Protein AF-D1ACA2-F1 (afdb_monomer_lite)

Structure (mmCIF, N/CA/C/O backbone):
data_AF-D1ACA2-F1
#
_entry.id   AF-D1ACA2-F1
#
loop_
_atom_site.group_PDB
_atom_site.id
_atom_site.type_symbol
_atom_site.label_atom_id
_atom_site.label_alt_id
_atom_site.label_comp_id
_atom_site.label_asym_id
_atom_site.label_entity_id
_atom_site.label_seq_id
_atom_site.pdbx_PDB_ins_code
_atom_site.Cartn_x
_atom_site.Cartn_y
_atom_site.Cartn_z
_atom_site.occupancy
_atom_site.B_iso_or_equiv
_atom_site.auth_seq_id
_atom_site.auth_comp_id
_atom_site.auth_asym_id
_atom_site.auth_atom_id
_atom_site.pdbx_PDB_model_num
ATOM 1 N N . MET A 1 1 ? -6.178 16.801 13.960 1.00 54.97 1 MET A N 1
ATOM 2 C CA . MET A 1 1 ? -5.967 16.398 12.554 1.00 54.97 1 MET A CA 1
ATOM 3 C C . MET A 1 1 ? -6.993 15.328 12.260 1.00 54.97 1 MET A C 1
ATOM 5 O O . MET A 1 1 ? -6.989 14.323 12.955 1.00 54.97 1 MET A O 1
ATOM 9 N N . ASP A 1 2 ? -7.921 15.635 11.363 1.00 80.94 2 ASP A N 1
ATOM 10 C CA . ASP A 1 2 ? -9.223 14.978 11.213 1.00 80.94 2 ASP A CA 1
ATOM 11 C C . ASP A 1 2 ? -9.193 13.865 10.148 1.00 80.94 2 ASP A C 1
ATOM 13 O O . ASP A 1 2 ? -8.497 14.008 9.141 1.00 80.94 2 ASP A O 1
ATOM 17 N N . VAL A 1 3 ? -9.918 12.765 10.365 1.00 81.12 3 VAL A N 1
ATOM 18 C CA . VAL A 1 3 ? -9.971 11.611 9.444 1.00 81.12 3 VAL A CA 1
ATOM 19 C C . VAL A 1 3 ? -10.634 11.997 8.124 1.00 81.12 3 VAL A C 1
ATOM 21 O O . VAL A 1 3 ? -10.186 11.568 7.061 1.00 81.12 3 VAL A O 1
ATOM 24 N N . ASP A 1 4 ? -11.604 12.902 8.178 1.00 82.69 4 ASP A N 1
ATOM 25 C CA . ASP A 1 4 ? -12.336 13.384 7.008 1.00 82.69 4 ASP A CA 1
ATOM 26 C C . ASP A 1 4 ? -11.418 14.111 6.011 1.00 82.69 4 ASP A C 1
ATOM 28 O O . ASP A 1 4 ? -11.669 14.144 4.805 1.00 82.69 4 ASP A O 1
ATOM 32 N N . ARG A 1 5 ? -10.306 14.683 6.493 1.00 85.12 5 ARG A N 1
ATOM 33 C CA . ARG A 1 5 ? -9.276 15.263 5.623 1.00 85.12 5 ARG A CA 1
ATOM 34 C C . ARG A 1 5 ? -8.571 14.185 4.802 1.00 85.12 5 ARG A C 1
ATOM 36 O O . ARG A 1 5 ? -8.372 14.388 3.612 1.00 85.12 5 ARG A O 1
ATOM 43 N N . TRP A 1 6 ? -8.212 13.062 5.419 1.00 83.94 6 TRP A N 1
ATOM 44 C CA . TRP A 1 6 ? -7.509 11.972 4.741 1.00 83.94 6 TRP A CA 1
ATOM 45 C C . TRP A 1 6 ? -8.400 11.244 3.738 1.00 83.94 6 TRP A C 1
ATOM 47 O O . TRP A 1 6 ? -7.956 10.946 2.633 1.00 83.94 6 TRP A O 1
ATOM 57 N N . GLU A 1 7 ? -9.666 11.016 4.087 1.00 81.88 7 GLU A N 1
ATOM 58 C CA . GLU A 1 7 ? -10.640 10.421 3.165 1.00 81.88 7 GLU A CA 1
ATOM 59 C C . GLU A 1 7 ? -10.848 11.305 1.926 1.00 81.88 7 GLU A C 1
ATOM 61 O O . GLU A 1 7 ? -10.912 10.797 0.804 1.00 81.88 7 GLU A O 1
ATOM 66 N N . ARG A 1 8 ? -10.849 12.633 2.102 1.00 82.19 8 ARG A N 1
ATOM 67 C CA . ARG A 1 8 ? -10.891 13.585 0.985 1.00 82.19 8 ARG A CA 1
ATOM 68 C C . ARG A 1 8 ? -9.632 13.516 0.119 1.00 82.19 8 ARG A C 1
ATOM 70 O O . ARG A 1 8 ? -9.753 13.432 -1.097 1.00 82.19 8 ARG A O 1
ATOM 77 N N . THR A 1 9 ? -8.448 13.473 0.729 1.00 79.12 9 THR A N 1
ATOM 78 C CA . THR A 1 9 ? -7.177 13.338 0.002 1.00 79.12 9 THR A CA 1
ATOM 79 C C . THR A 1 9 ? -7.146 12.070 -0.850 1.00 79.12 9 THR A C 1
ATOM 81 O O . THR A 1 9 ? -6.810 12.142 -2.024 1.00 79.12 9 THR A O 1
ATOM 84 N N . VAL A 1 10 ? -7.575 10.923 -0.312 1.00 77.12 10 VAL A N 1
ATOM 85 C CA . VAL A 1 10 ? -7.711 9.665 -1.073 1.00 77.12 10 VAL A CA 1
ATOM 86 C C . VAL A 1 10 ? -8.653 9.826 -2.269 1.00 77.12 10 VAL A C 1
ATOM 88 O O . VAL A 1 10 ? -8.368 9.335 -3.363 1.00 77.12 10 VAL A O 1
ATOM 91 N N . HIS A 1 11 ? -9.778 10.511 -2.072 1.00 73.75 11 HIS A N 1
ATOM 92 C CA . HIS A 1 11 ? -10.764 10.725 -3.124 1.00 73.75 11 HIS A CA 1
ATOM 93 C C . HIS A 1 11 ? -10.244 11.626 -4.255 1.00 73.75 11 HIS A C 1
ATOM 95 O O . HIS A 1 11 ? -10.426 11.294 -5.429 1.00 73.75 11 HIS A O 1
ATOM 101 N N . GLU A 1 12 ? -9.568 12.725 -3.912 1.00 73.31 12 GLU A N 1
ATOM 102 C CA . GLU A 1 12 ? -8.947 13.662 -4.862 1.00 73.31 12 GLU A CA 1
ATOM 103 C C . GLU A 1 12 ? -7.927 12.947 -5.741 1.00 73.31 12 GLU A C 1
ATOM 105 O O . GLU A 1 12 ? -7.955 13.004 -6.967 1.00 73.31 12 GLU A O 1
ATOM 110 N N . TYR A 1 13 ? -7.078 12.176 -5.093 1.00 63.53 13 TYR A N 1
ATOM 111 C CA . TYR A 1 13 ? -6.065 11.353 -5.706 1.00 63.53 13 TYR A CA 1
ATOM 112 C C . TYR A 1 13 ? -6.605 10.277 -6.661 1.00 63.53 13 TYR A C 1
ATOM 114 O O . TYR A 1 13 ? -5.967 9.977 -7.669 1.00 63.53 13 TYR A O 1
ATOM 122 N N . ARG A 1 14 ? -7.792 9.725 -6.385 1.00 63.25 14 ARG A N 1
ATOM 123 C CA . ARG A 1 14 ? -8.489 8.782 -7.278 1.00 63.25 14 ARG A CA 1
ATOM 124 C C . ARG A 1 14 ? -8.960 9.446 -8.583 1.00 63.25 14 ARG A C 1
ATOM 126 O O . ARG A 1 14 ? -9.205 8.746 -9.557 1.00 63.25 14 ARG A O 1
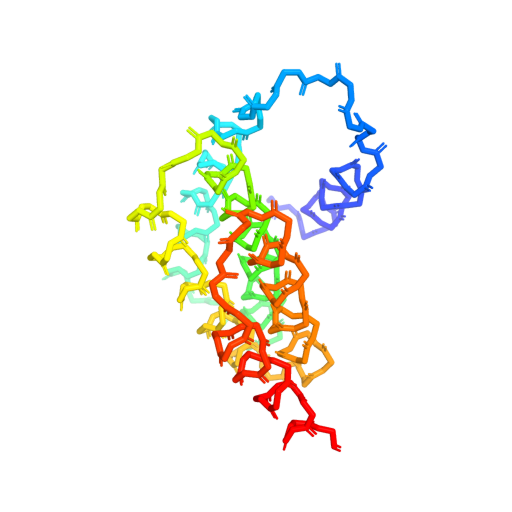ATOM 133 N N . HIS A 1 15 ? -9.083 10.777 -8.597 1.00 56.91 15 HIS A N 1
ATOM 134 C CA . HIS A 1 15 ? -9.562 11.575 -9.732 1.00 56.91 15 HIS A CA 1
ATOM 135 C C . HIS A 1 15 ? -8.447 12.316 -10.491 1.00 56.91 15 HIS A C 1
ATOM 137 O O . HIS A 1 15 ? -8.725 12.941 -11.517 1.00 56.91 15 HIS A O 1
ATOM 143 N N . VAL A 1 16 ? -7.188 12.258 -10.036 1.00 57.69 16 VAL A N 1
ATOM 144 C CA . VAL A 1 16 ? -6.059 12.823 -10.791 1.00 57.69 16 VAL A CA 1
ATOM 145 C C . VAL A 1 16 ? -5.788 11.931 -12.006 1.00 57.69 16 VAL A C 1
ATOM 147 O O . VAL A 1 16 ? -5.233 10.845 -11.896 1.00 57.69 16 VAL A O 1
ATOM 150 N N . CYS A 1 17 ? -6.245 12.397 -13.168 1.00 46.03 17 CYS A N 1
ATOM 151 C CA . CYS A 1 17 ? -6.135 11.722 -14.457 1.00 46.03 17 CYS A CA 1
ATOM 152 C C . CYS A 1 17 ? -4.666 11.585 -14.921 1.00 46.03 17 CYS A C 1
ATOM 154 O O . CYS A 1 17 ? -3.863 12.499 -14.723 1.00 46.03 17 CYS A O 1
ATOM 156 N N . LEU A 1 18 ? -4.383 10.463 -15.597 1.00 44.44 18 LEU A N 1
ATOM 157 C CA . LEU A 1 18 ? -3.134 9.870 -16.131 1.00 44.44 18 LEU A CA 1
ATOM 158 C C . LEU A 1 18 ? -2.140 10.776 -16.910 1.00 44.44 18 LEU A C 1
ATOM 160 O O . LEU A 1 18 ? -1.196 10.275 -17.512 1.00 44.44 18 LEU A O 1
ATOM 164 N N . MET A 1 19 ? -2.327 12.097 -16.956 1.00 45.94 19 MET A N 1
ATOM 165 C CA . MET A 1 19 ? -1.545 13.018 -17.800 1.00 45.94 19 MET A CA 1
ATOM 166 C C . MET A 1 19 ? -0.479 13.849 -17.074 1.00 45.94 19 MET A C 1
ATOM 168 O O . MET A 1 19 ? 0.180 14.682 -17.700 1.00 45.94 19 MET A O 1
ATOM 172 N N . ARG A 1 20 ? -0.254 13.641 -15.775 1.00 45.41 20 ARG A N 1
ATOM 173 C CA . ARG A 1 20 ? 0.912 14.218 -15.094 1.00 45.41 20 ARG A CA 1
ATOM 174 C C . ARG A 1 20 ? 1.971 13.140 -14.932 1.00 45.41 20 ARG A C 1
ATOM 176 O O . ARG A 1 20 ? 1.757 12.222 -14.162 1.00 45.41 20 ARG A O 1
ATOM 183 N N . TRP A 1 21 ? 3.064 13.301 -15.684 1.00 58.00 21 TRP A N 1
ATOM 184 C CA . TRP A 1 21 ? 4.393 12.702 -15.508 1.00 58.00 21 TRP A CA 1
ATOM 185 C C . TRP A 1 21 ? 4.422 11.549 -14.503 1.00 58.00 21 TRP A C 1
ATOM 187 O O . TRP A 1 21 ? 4.469 11.797 -13.303 1.00 58.00 21 TRP A O 1
ATOM 197 N N . THR A 1 22 ? 4.393 10.320 -15.009 1.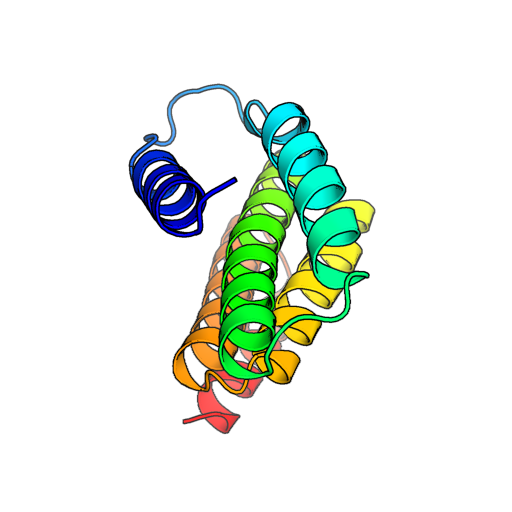00 70.31 22 THR A N 1
ATOM 198 C CA . THR A 1 22 ? 4.690 9.082 -14.280 1.00 70.31 22 THR A CA 1
ATOM 199 C C . THR A 1 22 ? 5.635 9.321 -13.094 1.00 70.31 22 THR A C 1
ATOM 201 O O . THR A 1 22 ? 6.747 9.820 -13.284 1.00 70.31 22 THR A O 1
ATOM 204 N N . GLY A 1 23 ? 5.186 9.033 -11.871 1.00 75.06 23 GLY A N 1
ATOM 205 C CA . GLY A 1 23 ? 5.950 9.238 -10.641 1.00 75.06 23 GLY A CA 1
ATOM 206 C C . GLY A 1 23 ? 5.762 10.596 -9.955 1.00 75.06 23 GLY A C 1
ATOM 207 O O . GLY A 1 23 ? 6.323 10.812 -8.878 1.00 75.06 23 GLY A O 1
ATOM 208 N N . ALA A 1 24 ? 4.981 11.527 -10.514 1.00 85.19 24 ALA A N 1
ATOM 209 C CA . ALA A 1 24 ? 4.798 12.867 -9.942 1.00 85.19 24 ALA A CA 1
ATOM 210 C C . ALA A 1 24 ? 4.193 12.855 -8.530 1.00 85.19 24 ALA A C 1
ATOM 212 O O . ALA A 1 24 ? 4.418 13.794 -7.768 1.00 85.19 24 ALA A O 1
ATOM 213 N N . LEU A 1 25 ? 3.445 11.807 -8.171 1.00 88.38 25 LEU A N 1
ATOM 214 C CA . LEU A 1 25 ? 2.823 11.680 -6.853 1.00 88.38 25 LEU A CA 1
ATOM 215 C C . LEU A 1 25 ? 3.735 11.031 -5.804 1.00 88.38 25 LEU A C 1
ATOM 217 O O . LEU A 1 25 ? 3.392 11.045 -4.623 1.00 88.38 25 LEU A O 1
ATOM 221 N N . ILE A 1 26 ? 4.895 10.487 -6.191 1.00 93.06 26 ILE A N 1
ATOM 222 C CA . ILE A 1 26 ? 5.794 9.768 -5.274 1.00 93.06 26 ILE A CA 1
ATOM 223 C C . ILE A 1 26 ? 6.187 10.619 -4.051 1.00 93.06 26 ILE A C 1
ATOM 225 O O . ILE A 1 26 ? 6.079 10.100 -2.934 1.00 93.06 26 ILE A O 1
ATOM 229 N N . PRO A 1 27 ? 6.613 11.896 -4.187 1.00 94.00 27 PRO A N 1
ATOM 230 C CA . PRO A 1 27 ? 7.008 12.699 -3.029 1.00 94.00 27 PRO A CA 1
ATOM 231 C C . PRO A 1 27 ? 5.856 12.928 -2.046 1.00 94.00 27 PRO A C 1
ATOM 233 O O . PRO A 1 27 ? 6.031 12.729 -0.841 1.00 94.00 27 PRO A O 1
ATOM 236 N N . ASP A 1 28 ? 4.677 13.285 -2.558 1.00 93.31 28 ASP A N 1
ATOM 237 C CA . ASP A 1 28 ? 3.505 13.601 -1.738 1.00 93.31 28 ASP A CA 1
ATOM 238 C C . ASP A 1 28 ? 2.966 12.342 -1.043 1.00 93.31 28 ASP A C 1
ATOM 240 O O . ASP A 1 28 ? 2.761 12.340 0.171 1.00 93.31 28 ASP A O 1
ATOM 244 N N . LEU A 1 29 ? 2.852 11.226 -1.773 1.00 94.88 29 LEU A N 1
ATOM 245 C CA . LEU A 1 29 ? 2.446 9.933 -1.214 1.00 94.88 29 LEU A CA 1
ATOM 246 C C . LEU A 1 29 ? 3.409 9.442 -0.132 1.00 94.88 29 LEU A C 1
ATOM 248 O O . LEU A 1 29 ? 2.978 8.931 0.902 1.00 94.88 29 LEU A O 1
ATOM 252 N N . THR A 1 30 ? 4.714 9.621 -0.342 1.00 96.50 30 THR A N 1
ATOM 253 C CA . THR A 1 30 ? 5.728 9.256 0.653 1.00 96.50 30 THR A CA 1
ATOM 254 C C . THR A 1 30 ? 5.580 10.102 1.918 1.00 96.50 30 THR A C 1
ATOM 256 O O . THR A 1 30 ? 5.610 9.565 3.028 1.00 96.50 30 THR A O 1
ATOM 259 N N . ALA A 1 31 ? 5.385 11.416 1.775 1.00 96.06 31 ALA A N 1
ATOM 260 C CA . ALA A 1 31 ? 5.186 12.317 2.908 1.00 96.06 31 ALA A CA 1
ATOM 261 C C . ALA A 1 31 ? 3.907 11.981 3.697 1.00 96.06 31 ALA A C 1
ATOM 263 O O . ALA A 1 31 ? 3.936 11.926 4.932 1.00 96.06 31 ALA A O 1
ATOM 264 N N . ASP A 1 32 ? 2.812 11.691 2.995 1.00 95.75 32 ASP A N 1
ATOM 265 C CA . ASP A 1 32 ? 1.537 11.302 3.594 1.00 95.75 32 ASP A CA 1
ATOM 266 C C . ASP A 1 32 ? 1.646 9.968 4.350 1.00 95.75 32 ASP A C 1
ATOM 268 O O . ASP A 1 32 ? 1.183 9.861 5.489 1.00 95.75 32 ASP A O 1
ATOM 272 N N . LEU A 1 33 ? 2.335 8.971 3.785 1.00 96.88 33 LEU A N 1
ATOM 273 C CA . LEU A 1 33 ? 2.578 7.685 4.449 1.00 96.88 33 LEU A CA 1
ATOM 274 C C . LEU A 1 33 ? 3.457 7.824 5.699 1.00 96.88 33 LEU A C 1
ATOM 276 O O . LEU A 1 33 ? 3.184 7.183 6.715 1.00 96.88 33 LEU A O 1
ATOM 280 N N . VAL A 1 34 ? 4.464 8.705 5.683 1.00 97.56 34 VAL A N 1
ATOM 281 C CA . VAL A 1 34 ? 5.267 9.024 6.879 1.00 97.56 34 VAL A CA 1
ATOM 282 C C . VAL A 1 34 ? 4.393 9.659 7.966 1.00 97.56 34 VAL A C 1
ATOM 284 O O . VAL A 1 34 ? 4.511 9.314 9.147 1.00 97.56 34 VAL A O 1
ATOM 287 N N . ALA A 1 35 ? 3.497 10.576 7.593 1.00 96.38 35 ALA A N 1
ATOM 288 C CA . ALA A 1 35 ? 2.569 11.197 8.532 1.00 96.38 35 ALA A CA 1
ATOM 289 C C . ALA A 1 35 ? 1.572 10.180 9.115 1.00 96.38 35 ALA A C 1
ATOM 291 O O . ALA A 1 35 ? 1.327 10.191 10.325 1.00 96.38 35 ALA A O 1
ATOM 292 N N . LEU A 1 36 ? 1.041 9.277 8.287 1.00 95.88 36 LEU A N 1
ATOM 293 C CA . LEU A 1 36 ? 0.144 8.201 8.715 1.00 95.88 36 LEU A CA 1
ATOM 294 C C . LEU A 1 36 ? 0.835 7.185 9.621 1.00 95.88 36 LEU A C 1
ATOM 296 O O . LEU A 1 36 ? 0.244 6.793 10.626 1.00 95.88 36 LEU A O 1
ATOM 300 N N . GLY A 1 37 ? 2.088 6.815 9.342 1.00 94.81 37 GLY A N 1
ATOM 301 C CA . GLY A 1 37 ? 2.874 5.932 10.210 1.00 94.81 37 GLY A CA 1
ATOM 302 C C . GLY A 1 37 ? 2.948 6.463 11.644 1.00 94.81 37 GLY A C 1
ATOM 303 O O . GLY A 1 37 ? 2.605 5.763 12.595 1.00 94.81 37 GLY A O 1
ATOM 304 N N . ARG A 1 38 ? 3.237 7.761 11.801 1.00 96.81 38 ARG A N 1
ATOM 305 C CA . ARG A 1 38 ? 3.248 8.434 13.114 1.00 96.81 38 ARG A CA 1
ATOM 306 C C . ARG A 1 38 ? 1.876 8.497 13.789 1.00 96.81 38 ARG A C 1
ATOM 308 O O . ARG A 1 38 ? 1.800 8.664 15.006 1.00 96.81 38 ARG A O 1
ATOM 315 N N . LEU A 1 39 ? 0.784 8.461 13.025 1.00 96.00 39 LEU A N 1
ATOM 316 C CA . LEU A 1 39 ? -0.570 8.388 13.581 1.00 96.00 39 LEU A CA 1
ATOM 317 C C . LEU A 1 39 ? -0.895 6.966 14.042 1.00 96.00 39 LEU A C 1
ATOM 319 O O . LEU A 1 39 ? -1.481 6.813 15.112 1.00 96.00 39 LEU A O 1
ATOM 323 N N . LEU A 1 40 ? -0.482 5.950 13.282 1.00 95.62 40 LEU A N 1
ATOM 324 C CA . LEU A 1 40 ? -0.671 4.534 13.604 1.00 95.62 40 LEU A CA 1
ATOM 325 C C . LEU A 1 40 ? 0.082 4.106 14.870 1.00 95.62 40 LEU A C 1
ATOM 327 O O . LEU A 1 40 ? -0.440 3.292 15.625 1.00 95.62 40 LEU A O 1
ATOM 331 N N . GLU A 1 41 ? 1.244 4.703 15.149 1.00 96.56 41 GLU A N 1
ATOM 332 C CA . GLU A 1 41 ? 2.022 4.477 16.381 1.00 96.56 41 GLU A CA 1
ATOM 333 C C . GLU A 1 41 ? 1.324 4.976 17.660 1.00 96.56 41 GLU A C 1
ATOM 335 O O . GLU A 1 41 ? 1.691 4.596 18.774 1.00 96.56 41 GLU A O 1
ATOM 340 N N . ARG A 1 42 ? 0.306 5.836 17.537 1.00 94.81 42 ARG A N 1
ATOM 341 C C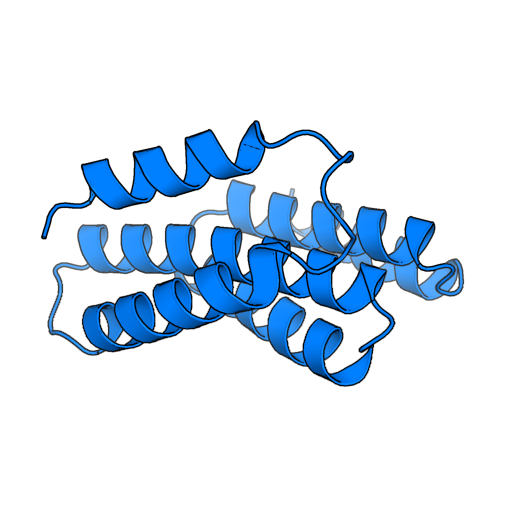A . ARG A 1 42 ? -0.431 6.360 18.694 1.00 94.81 42 ARG A CA 1
ATOM 342 C C . ARG A 1 42 ? -1.417 5.325 19.223 1.00 94.81 42 ARG A C 1
ATOM 344 O O . ARG A 1 42 ? -1.962 4.506 18.483 1.00 94.81 42 ARG A O 1
ATOM 351 N N . LYS A 1 43 ? -1.740 5.432 20.515 1.00 94.12 43 LYS A N 1
ATOM 352 C CA . LYS A 1 43 ? -2.808 4.642 21.140 1.00 94.12 43 LYS A CA 1
ATOM 353 C C . LYS A 1 43 ? -4.176 5.133 20.653 1.00 94.12 43 LYS A C 1
ATOM 355 O O . LYS A 1 43 ? -4.794 5.999 21.266 1.00 94.12 43 LYS A O 1
ATOM 360 N N . ASN A 1 44 ? -4.615 4.595 19.521 1.00 94.75 44 ASN A N 1
ATOM 361 C CA . ASN A 1 44 ? -5.897 4.904 18.898 1.00 94.75 44 ASN A CA 1
ATOM 362 C C . ASN A 1 44 ? -6.990 3.951 19.394 1.00 94.75 44 ASN A C 1
ATOM 364 O O . ASN A 1 44 ? -6.716 2.821 19.797 1.00 94.75 44 ASN A O 1
ATOM 368 N N . GLN A 1 45 ? -8.247 4.392 19.324 1.00 96.69 45 GLN A N 1
ATOM 369 C CA . GLN A 1 45 ? -9.373 3.466 19.445 1.00 96.69 45 GLN A CA 1
ATOM 370 C C . GLN A 1 45 ? -9.336 2.456 18.282 1.00 96.69 45 GLN A C 1
ATOM 372 O O . GLN A 1 45 ? -8.946 2.851 17.178 1.00 96.69 45 GLN A O 1
ATOM 377 N N . PRO A 1 46 ? -9.766 1.194 18.476 1.00 96.25 46 PRO A N 1
ATOM 378 C CA . PRO A 1 46 ? -9.687 0.163 17.437 1.00 96.25 46 PRO A CA 1
ATOM 379 C C . PRO A 1 46 ? -10.330 0.567 16.103 1.00 96.25 46 PRO A C 1
ATOM 381 O O . PRO A 1 46 ? -9.741 0.354 15.050 1.00 96.25 46 PRO A O 1
ATOM 384 N N . SER A 1 47 ? -11.487 1.235 16.142 1.00 95.38 47 SER A N 1
ATOM 385 C CA . SER A 1 47 ? -12.186 1.727 14.946 1.00 95.38 47 SER A CA 1
ATOM 386 C C . SER A 1 47 ? -11.388 2.785 14.176 1.00 95.38 47 SER A C 1
ATOM 388 O O . SER A 1 47 ? -11.347 2.769 12.949 1.00 95.38 47 SER A O 1
ATOM 390 N N . ILE A 1 48 ? -10.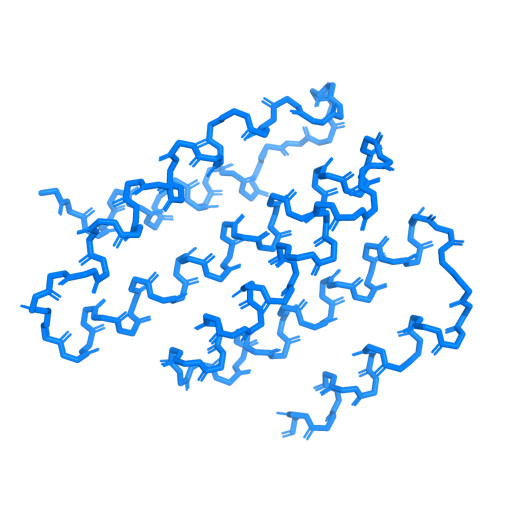713 3.693 14.884 1.00 97.06 48 ILE A N 1
ATOM 391 C CA . ILE A 1 48 ? -9.844 4.707 14.276 1.00 97.06 48 ILE A CA 1
ATOM 392 C C . ILE A 1 48 ? -8.577 4.062 13.719 1.00 97.06 48 ILE A C 1
ATOM 394 O O . ILE A 1 48 ? -8.150 4.407 12.621 1.00 97.06 48 ILE A O 1
ATOM 398 N N . HIS A 1 49 ? -7.997 3.102 14.441 1.00 97.44 49 HIS A N 1
ATOM 399 C CA . HIS A 1 49 ? -6.817 2.377 13.979 1.00 97.44 49 HIS A CA 1
ATOM 400 C C . HIS A 1 49 ? -7.104 1.605 12.682 1.00 97.44 49 HIS A C 1
ATOM 402 O O . HIS A 1 49 ? -6.345 1.727 11.725 1.00 97.44 49 HIS A O 1
ATOM 408 N N . ALA A 1 50 ? -8.243 0.909 12.607 1.00 97.56 50 ALA A N 1
ATOM 409 C CA . ALA A 1 50 ? -8.691 0.224 11.395 1.00 97.56 50 ALA A CA 1
ATOM 410 C C . ALA A 1 50 ? -8.877 1.192 10.212 1.00 97.56 50 ALA A C 1
ATOM 412 O O . ALA A 1 50 ? -8.392 0.924 9.114 1.00 97.56 50 ALA A O 1
ATOM 413 N N . ARG A 1 51 ? -9.490 2.366 10.435 1.00 97.25 51 ARG A N 1
ATOM 414 C CA . ARG A 1 51 ? -9.621 3.403 9.391 1.00 97.25 51 ARG A CA 1
ATOM 415 C C . ARG A 1 51 ? -8.262 3.925 8.913 1.00 97.25 51 ARG A C 1
ATOM 417 O O . ARG A 1 51 ? -8.077 4.103 7.714 1.00 97.25 51 ARG A O 1
ATOM 424 N N . LEU A 1 52 ? -7.305 4.142 9.817 1.00 97.94 52 LEU A N 1
ATOM 425 C CA . LEU A 1 52 ? -5.946 4.560 9.447 1.00 97.94 52 LEU A CA 1
ATOM 426 C C . LEU A 1 52 ? -5.212 3.481 8.640 1.00 97.94 52 LEU A C 1
ATOM 428 O O . LEU A 1 52 ? -4.508 3.814 7.689 1.00 97.94 52 LEU A O 1
AT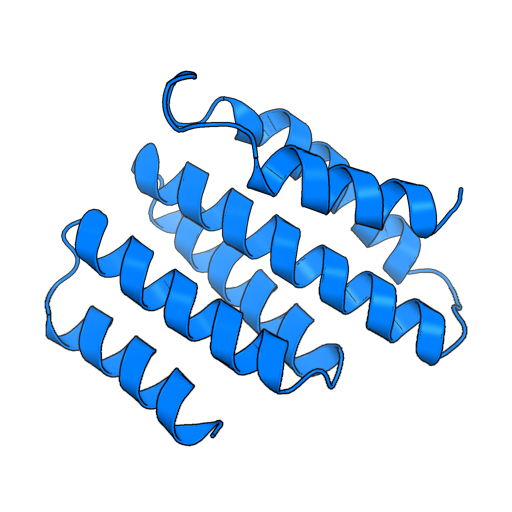OM 432 N N . LEU A 1 53 ? -5.392 2.204 8.986 1.00 98.38 53 LEU A N 1
ATOM 433 C CA . LEU A 1 53 ? -4.841 1.082 8.224 1.00 98.38 53 LEU A CA 1
ATOM 434 C C . LEU A 1 53 ? -5.449 1.001 6.822 1.00 98.38 53 LEU A C 1
ATOM 436 O O . LEU A 1 53 ? -4.704 0.828 5.861 1.00 98.38 53 LEU A O 1
ATOM 440 N N . ARG A 1 54 ? -6.761 1.230 6.686 1.00 98.06 54 ARG A N 1
ATOM 441 C CA . ARG A 1 54 ? -7.416 1.310 5.375 1.00 98.06 54 ARG A CA 1
ATOM 442 C C . ARG A 1 54 ? -6.822 2.416 4.502 1.00 98.06 54 ARG A C 1
ATOM 444 O O . ARG A 1 54 ? -6.410 2.152 3.378 1.00 98.06 54 ARG A O 1
ATOM 451 N N . VAL A 1 55 ? -6.683 3.631 5.039 1.00 97.75 55 VAL A N 1
ATOM 452 C CA . VAL A 1 55 ? -6.044 4.748 4.314 1.00 97.75 55 VAL A CA 1
ATOM 453 C C . VAL A 1 55 ? -4.591 4.419 3.953 1.00 97.75 55 VAL A C 1
ATOM 455 O O . VAL A 1 55 ? -4.161 4.677 2.831 1.00 97.75 55 VAL A O 1
ATOM 458 N N . SER A 1 56 ? -3.837 3.820 4.879 1.00 97.94 56 SER A N 1
ATOM 459 C CA . SER A 1 56 ? -2.453 3.394 4.640 1.00 97.94 56 SER A CA 1
ATOM 460 C C . SER A 1 56 ? -2.353 2.381 3.496 1.00 97.94 56 SER A C 1
ATOM 462 O O . SER A 1 56 ? -1.465 2.500 2.651 1.00 97.94 56 SER A O 1
ATOM 464 N N . ALA A 1 57 ? -3.284 1.426 3.424 1.00 98.25 57 ALA A N 1
ATOM 465 C CA . ALA A 1 57 ? -3.345 0.443 2.350 1.00 98.25 57 ALA A CA 1
ATOM 466 C C . ALA A 1 57 ? -3.601 1.097 0.986 1.00 98.25 57 ALA A C 1
ATOM 468 O O . ALA A 1 57 ? -2.865 0.836 0.036 1.00 98.25 57 ALA A O 1
ATOM 469 N N . GLU A 1 58 ? -4.591 1.989 0.904 1.00 97.00 58 GLU A N 1
ATOM 470 C CA . GLU A 1 58 ? -4.950 2.685 -0.337 1.00 97.00 58 GLU A CA 1
ATOM 471 C C . GLU A 1 58 ? -3.808 3.583 -0.850 1.00 97.00 58 GLU A C 1
ATOM 473 O O . GLU A 1 58 ? -3.474 3.549 -2.037 1.00 97.00 58 GLU A O 1
ATOM 478 N N . LEU A 1 59 ? -3.157 4.353 0.034 1.00 96.94 59 LEU A N 1
ATOM 479 C CA . LEU A 1 59 ? -2.021 5.199 -0.355 1.00 96.94 59 LEU A CA 1
ATOM 480 C C . LEU A 1 59 ? -0.776 4.383 -0.708 1.00 96.94 59 LEU A C 1
ATOM 482 O O . LEU A 1 59 ? -0.083 4.727 -1.664 1.00 96.94 59 LEU A O 1
ATOM 486 N N . SER A 1 60 ? -0.509 3.292 0.016 1.00 98.06 60 SER A N 1
ATOM 487 C CA . SER A 1 60 ? 0.601 2.389 -0.305 1.00 98.06 60 SER A CA 1
ATOM 488 C C . SER A 1 60 ? 0.394 1.725 -1.664 1.00 98.06 60 SER A C 1
ATOM 490 O O . SER A 1 60 ? 1.323 1.697 -2.461 1.00 98.06 60 SER A O 1
ATOM 492 N N . GLY A 1 61 ? -0.816 1.243 -1.971 1.00 96.81 61 GLY A N 1
ATOM 493 C CA . GLY A 1 61 ? -1.109 0.639 -3.274 1.00 96.81 61 GLY A CA 1
ATOM 494 C C . GLY A 1 61 ? -0.868 1.617 -4.423 1.00 96.81 61 GLY A C 1
ATOM 495 O O . GLY A 1 61 ? -0.250 1.267 -5.422 1.00 96.81 61 GLY A O 1
ATOM 496 N N . ARG A 1 62 ? -1.266 2.883 -4.258 1.00 94.94 62 ARG A N 1
ATOM 497 C CA . ARG A 1 62 ? -1.042 3.885 -5.306 1.00 94.94 62 ARG A CA 1
ATOM 498 C C . ARG A 1 62 ? 0.408 4.349 -5.415 1.00 94.94 62 ARG A C 1
ATOM 500 O O . ARG A 1 62 ? 0.875 4.579 -6.521 1.00 94.94 62 ARG A O 1
ATOM 507 N N . LEU A 1 63 ? 1.144 4.430 -4.304 1.00 95.81 63 LEU A N 1
ATOM 508 C CA . LEU A 1 63 ? 2.592 4.658 -4.353 1.00 95.81 63 LEU A CA 1
ATOM 509 C C . LEU A 1 63 ? 3.301 3.502 -5.067 1.00 95.81 63 LEU A C 1
ATOM 511 O O . LEU A 1 63 ? 4.209 3.739 -5.854 1.00 95.81 63 LEU A O 1
ATOM 515 N N . ALA A 1 64 ? 2.885 2.263 -4.808 1.00 96.06 64 ALA A N 1
ATOM 516 C CA . ALA A 1 64 ? 3.453 1.094 -5.459 1.00 96.06 64 ALA A CA 1
ATOM 517 C C . ALA A 1 64 ? 3.219 1.122 -6.978 1.00 96.06 64 ALA A C 1
ATOM 519 O O . ALA A 1 64 ? 4.165 0.904 -7.726 1.00 96.06 64 ALA A O 1
ATOM 520 N N . ALA A 1 65 ? 2.014 1.496 -7.417 1.00 92.88 65 ALA A N 1
ATOM 521 C CA . ALA A 1 65 ? 1.697 1.703 -8.828 1.00 92.88 65 ALA A CA 1
ATOM 522 C C . ALA A 1 65 ? 2.573 2.784 -9.490 1.00 92.88 65 ALA A C 1
ATOM 524 O O . ALA A 1 65 ? 3.156 2.534 -10.537 1.00 92.88 65 ALA A O 1
ATOM 525 N N . GLU A 1 66 ? 2.749 3.947 -8.853 1.00 91.88 66 GLU A N 1
ATOM 526 C CA . GLU A 1 66 ? 3.632 5.009 -9.368 1.00 91.88 66 GLU A CA 1
ATOM 527 C C . GLU A 1 66 ? 5.100 4.551 -9.463 1.00 91.88 66 GLU A C 1
ATOM 529 O O . GLU A 1 66 ? 5.819 4.931 -10.387 1.00 91.88 66 GLU A 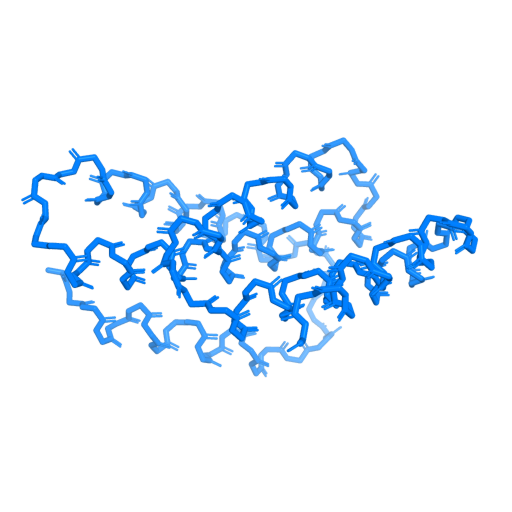O 1
ATOM 534 N N . LEU A 1 67 ? 5.554 3.727 -8.510 1.00 93.06 67 LEU A N 1
ATOM 535 C CA . LEU A 1 67 ? 6.895 3.135 -8.512 1.00 93.06 67 LEU A CA 1
ATOM 536 C C . LEU A 1 67 ? 7.062 2.087 -9.621 1.00 93.06 67 LEU A C 1
ATOM 538 O O . LEU A 1 67 ? 8.131 2.022 -10.231 1.00 93.06 67 LEU A O 1
ATOM 542 N N . ASP A 1 68 ? 6.027 1.291 -9.892 1.00 89.81 68 ASP A N 1
ATOM 543 C CA . ASP A 1 68 ? 5.989 0.369 -11.029 1.00 89.81 68 ASP A CA 1
ATOM 544 C C . ASP A 1 68 ? 6.054 1.135 -12.356 1.00 89.81 68 ASP A C 1
ATOM 546 O O . ASP A 1 68 ? 6.878 0.798 -13.210 1.00 89.81 68 ASP A O 1
ATOM 550 N N . ASP A 1 69 ? 5.288 2.221 -12.490 1.00 87.31 69 ASP A N 1
ATOM 551 C CA . ASP A 1 69 ? 5.237 3.028 -13.711 1.00 87.31 69 ASP A CA 1
ATOM 552 C C . ASP A 1 69 ? 6.599 3.684 -14.041 1.00 87.31 69 ASP A C 1
ATOM 554 O O . ASP A 1 69 ? 6.964 3.802 -15.214 1.00 87.31 69 ASP A O 1
ATOM 558 N N . ILE A 1 70 ? 7.400 4.072 -13.033 1.00 90.06 70 ILE A N 1
ATOM 559 C CA . ILE A 1 70 ? 8.786 4.557 -13.241 1.00 90.06 70 ILE A CA 1
ATOM 560 C C . ILE A 1 70 ? 9.831 3.426 -13.326 1.00 90.06 70 ILE A C 1
ATOM 562 O O . ILE A 1 70 ? 11.020 3.693 -13.514 1.00 90.06 70 ILE A O 1
ATOM 566 N N . GLY A 1 71 ? 9.422 2.165 -13.168 1.00 87.94 71 GLY A N 1
ATOM 567 C CA . GLY A 1 71 ? 10.286 0.988 -13.259 1.00 87.94 71 GLY A CA 1
ATOM 568 C C . GLY A 1 71 ? 11.080 0.636 -11.994 1.00 87.94 71 GLY A C 1
ATOM 569 O O . GLY A 1 71 ? 11.924 -0.270 -12.049 1.00 87.94 71 GLY A O 1
ATOM 570 N N . ASP A 1 72 ? 10.823 1.270 -10.841 1.00 92.31 72 ASP A N 1
ATOM 571 C CA . ASP A 1 72 ? 11.432 0.888 -9.556 1.00 92.31 72 ASP A CA 1
ATOM 572 C C . ASP A 1 72 ? 10.730 -0.333 -8.947 1.00 92.31 72 ASP A C 1
ATOM 574 O O . ASP A 1 72 ? 10.073 -0.304 -7.903 1.00 92.31 72 ASP A O 1
ATOM 578 N N . ARG A 1 73 ? 10.943 -1.475 -9.603 1.00 88.75 73 ARG A N 1
ATOM 579 C CA . ARG A 1 73 ? 10.323 -2.756 -9.245 1.00 88.75 73 ARG A CA 1
ATOM 580 C C . ARG A 1 73 ? 10.639 -3.203 -7.821 1.00 88.75 73 ARG A C 1
ATOM 582 O O . ARG A 1 73 ? 9.895 -3.994 -7.247 1.00 88.75 73 ARG A O 1
ATOM 589 N N . ARG A 1 74 ? 11.781 -2.800 -7.248 1.00 92.88 74 ARG A N 1
ATOM 590 C CA . ARG A 1 74 ? 12.126 -3.196 -5.875 1.00 92.88 74 ARG A CA 1
ATOM 591 C C . ARG A 1 74 ? 11.275 -2.411 -4.886 1.00 92.88 74 ARG A C 1
ATOM 593 O O . ARG A 1 74 ? 10.703 -3.030 -3.987 1.00 92.88 74 ARG A O 1
ATOM 600 N N . ALA A 1 75 ? 11.221 -1.090 -5.039 1.00 95.81 75 ALA A N 1
ATOM 601 C CA . ALA A 1 75 ? 10.423 -0.241 -4.169 1.00 95.81 75 ALA A CA 1
ATOM 602 C C . ALA A 1 75 ? 8.930 -0.556 -4.318 1.00 95.81 75 ALA A C 1
ATOM 604 O O . ALA A 1 75 ? 8.247 -0.703 -3.302 1.00 95.81 75 ALA A O 1
ATOM 605 N N . ALA A 1 76 ? 8.452 -0.779 -5.545 1.00 94.81 76 ALA A N 1
ATOM 606 C CA . ALA A 1 76 ? 7.075 -1.178 -5.806 1.00 94.81 76 ALA A CA 1
ATOM 607 C C . ALA A 1 76 ? 6.700 -2.464 -5.055 1.00 94.81 76 ALA A C 1
ATOM 609 O O . ALA A 1 76 ? 5.780 -2.443 -4.243 1.00 94.81 76 ALA A O 1
ATOM 610 N N . ARG A 1 77 ? 7.483 -3.549 -5.185 1.00 93.94 77 ARG A N 1
ATOM 611 C CA . ARG A 1 77 ? 7.227 -4.816 -4.461 1.00 93.94 77 ARG A CA 1
ATOM 612 C C . ARG A 1 77 ? 7.139 -4.650 -2.942 1.00 93.94 77 ARG A C 1
ATOM 614 O O . ARG A 1 77 ? 6.268 -5.233 -2.300 1.00 93.94 77 ARG A O 1
ATOM 621 N N . VAL A 1 78 ? 8.047 -3.878 -2.340 1.00 97.50 78 VAL A N 1
ATOM 622 C CA . VAL A 1 78 ? 8.023 -3.621 -0.886 1.00 97.50 78 VAL A CA 1
ATOM 623 C C . VAL A 1 78 ? 6.783 -2.814 -0.490 1.00 97.50 78 VAL A C 1
ATOM 625 O O . VAL A 1 78 ? 6.188 -3.046 0.569 1.00 97.50 78 VAL A O 1
ATOM 628 N N . THR A 1 79 ? 6.379 -1.878 -1.343 1.00 98.12 79 THR A N 1
ATOM 629 C CA . THR A 1 79 ? 5.229 -1.008 -1.101 1.00 98.12 79 THR A CA 1
ATOM 630 C C . THR A 1 79 ? 3.913 -1.773 -1.272 1.00 98.12 79 THR A C 1
ATOM 632 O O . THR A 1 79 ? 3.061 -1.687 -0.389 1.00 98.12 79 THR A O 1
ATOM 635 N N . TRP A 1 80 ? 3.791 -2.642 -2.280 1.00 97.69 80 TRP A N 1
ATOM 636 C CA . TRP A 1 80 ? 2.675 -3.585 -2.430 1.00 97.69 80 TRP A CA 1
ATOM 637 C C . TRP A 1 80 ? 2.523 -4.506 -1.219 1.00 97.69 80 TRP A C 1
ATOM 639 O O . TRP A 1 80 ? 1.441 -4.615 -0.638 1.00 97.69 80 TRP A O 1
ATOM 649 N N . ALA A 1 81 ? 3.625 -5.090 -0.739 1.00 97.88 81 ALA A N 1
ATOM 650 C CA . ALA A 1 81 ? 3.609 -5.905 0.475 1.00 97.88 81 ALA A CA 1
ATOM 651 C C . ALA A 1 81 ? 3.166 -5.112 1.721 1.00 97.88 81 ALA A C 1
ATOM 653 O O . ALA A 1 81 ? 2.646 -5.685 2.680 1.00 97.88 81 ALA A O 1
ATOM 654 N N . SER A 1 82 ? 3.382 -3.796 1.744 1.00 97.94 82 SER A N 1
ATOM 655 C CA . SER A 1 82 ? 2.906 -2.917 2.818 1.00 97.94 82 SER A CA 1
ATOM 656 C C . SER A 1 82 ? 1.417 -2.604 2.672 1.00 97.94 82 SER A C 1
ATOM 658 O O . SER A 1 82 ? 0.693 -2.695 3.663 1.00 97.94 82 SER A O 1
ATOM 660 N N . ALA A 1 83 ? 0.948 -2.348 1.447 1.00 98.44 83 ALA A N 1
ATOM 661 C CA . ALA A 1 83 ? -0.465 -2.149 1.137 1.00 98.44 83 ALA A CA 1
ATOM 662 C C . ALA A 1 83 ? -1.311 -3.358 1.556 1.00 98.44 83 ALA A C 1
ATOM 664 O O . ALA A 1 83 ? -2.291 -3.208 2.282 1.00 98.44 83 ALA A O 1
ATOM 665 N N . ARG A 1 84 ? -0.874 -4.568 1.186 1.00 98.19 84 ARG A N 1
ATOM 666 C CA . ARG A 1 84 ? -1.543 -5.830 1.539 1.00 98.19 84 ARG A CA 1
ATOM 667 C C . ARG A 1 84 ? -1.629 -6.035 3.045 1.00 98.19 84 ARG A C 1
ATOM 669 O O . ARG A 1 84 ? -2.706 -6.285 3.569 1.00 98.19 84 ARG A O 1
ATOM 676 N N . ARG A 1 85 ? -0.507 -5.869 3.756 1.00 98.25 85 ARG A N 1
ATOM 677 C CA . ARG A 1 85 ? -0.475 -5.999 5.223 1.00 98.25 85 ARG A CA 1
ATOM 678 C C . ARG A 1 85 ? -1.401 -4.999 5.906 1.00 98.25 85 ARG A C 1
ATOM 680 O O . ARG A 1 85 ? -2.070 -5.368 6.863 1.00 98.25 85 ARG A O 1
ATOM 687 N N . ALA A 1 86 ? -1.436 -3.755 5.433 1.00 98.31 86 ALA A N 1
ATOM 688 C CA . ALA A 1 86 ? -2.322 -2.737 5.982 1.00 98.31 86 ALA A CA 1
ATOM 689 C C . ALA A 1 86 ? -3.799 -3.052 5.695 1.00 98.31 86 ALA A C 1
ATOM 691 O O . ALA A 1 86 ? -4.623 -2.914 6.597 1.00 98.31 86 ALA A O 1
ATOM 692 N N . ALA A 1 87 ? -4.124 -3.533 4.490 1.00 98.38 87 ALA A N 1
ATOM 693 C CA . ALA A 1 87 ? -5.481 -3.942 4.142 1.00 98.38 87 ALA A CA 1
ATOM 694 C C . ALA A 1 87 ? -5.954 -5.098 5.028 1.00 98.38 87 ALA A C 1
ATOM 696 O O . ALA A 1 87 ? -6.962 -4.971 5.720 1.00 98.38 87 ALA A O 1
ATOM 697 N N . ASP A 1 88 ? -5.157 -6.161 5.118 1.00 98.19 88 ASP A N 1
ATOM 698 C CA . ASP A 1 88 ? -5.492 -7.339 5.916 1.00 98.19 88 ASP A CA 1
ATOM 699 C C . ASP A 1 88 ? -5.617 -6.987 7.410 1.00 98.19 88 ASP A C 1
ATOM 701 O O . ASP A 1 88 ? -6.551 -7.421 8.084 1.00 98.19 88 ASP A O 1
ATOM 705 N N . ALA A 1 89 ? -4.725 -6.138 7.933 1.00 97.94 89 ALA A N 1
ATOM 706 C CA . ALA A 1 89 ? -4.772 -5.689 9.324 1.00 97.94 89 ALA A CA 1
ATOM 707 C C . ALA A 1 89 ? -5.945 -4.738 9.626 1.00 97.94 89 ALA A C 1
ATOM 709 O O . ALA A 1 89 ? -6.327 -4.596 10.788 1.00 97.94 89 ALA A O 1
ATOM 710 N N . SER A 1 90 ? -6.516 -4.077 8.613 1.00 97.69 90 SER A N 1
ATOM 711 C CA . SER A 1 90 ? -7.690 -3.215 8.795 1.00 97.69 90 SER A CA 1
ATOM 712 C C . SER A 1 90 ? -8.966 -4.009 9.096 1.00 97.69 90 SER A C 1
ATOM 714 O O . SER A 1 90 ? -9.898 -3.461 9.683 1.00 97.69 90 SER A O 1
ATOM 716 N N . GLY A 1 91 ? -9.003 -5.292 8.714 1.00 97.19 91 GLY A N 1
ATOM 717 C CA . GLY A 1 91 ? -10.192 -6.143 8.790 1.00 97.19 91 GLY A CA 1
ATOM 718 C C . GLY A 1 91 ? -11.225 -5.885 7.686 1.00 97.19 91 GLY A C 1
ATOM 719 O O . GLY A 1 91 ? -12.275 -6.524 7.685 1.00 97.19 91 GLY A O 1
ATOM 720 N N . ASP A 1 92 ? -10.947 -4.971 6.752 1.00 97.25 92 ASP A N 1
ATOM 721 C CA . ASP A 1 92 ? -11.789 -4.686 5.591 1.00 97.25 92 ASP A CA 1
ATOM 722 C C . ASP A 1 92 ? -11.491 -5.688 4.465 1.00 97.25 92 ASP A C 1
ATOM 724 O O . ASP A 1 92 ? -10.487 -5.596 3.753 1.00 97.25 92 ASP A O 1
ATOM 728 N N . ARG A 1 93 ? -12.369 -6.686 4.329 1.00 96.81 93 ARG A N 1
ATOM 729 C CA . ARG A 1 93 ? -12.224 -7.768 3.348 1.00 96.81 93 ARG A CA 1
ATOM 730 C C . ARG A 1 93 ? -12.274 -7.256 1.909 1.00 96.81 93 ARG A C 1
ATOM 732 O O . ARG A 1 93 ? -11.479 -7.710 1.087 1.00 96.81 93 ARG A O 1
ATOM 739 N N . ASP A 1 94 ? -13.159 -6.305 1.620 1.00 96.69 94 ASP A N 1
ATOM 740 C CA . ASP A 1 94 ? -13.314 -5.743 0.276 1.00 96.69 94 ASP A CA 1
ATOM 741 C C . ASP A 1 94 ? -12.052 -4.980 -0.127 1.00 96.69 94 ASP A C 1
ATOM 743 O O . ASP A 1 94 ? -11.579 -5.091 -1.259 1.00 96.69 94 ASP A O 1
ATOM 747 N N . LEU A 1 95 ? -11.439 -4.273 0.824 1.00 96.62 95 LEU A N 1
ATOM 748 C CA . LEU A 1 95 ? -10.149 -3.631 0.613 1.00 96.62 95 LEU A CA 1
ATOM 749 C C . LEU A 1 95 ? -9.022 -4.643 0.370 1.00 96.62 95 LEU A C 1
ATOM 751 O O . LEU A 1 95 ? -8.197 -4.432 -0.520 1.00 96.62 95 LEU A O 1
ATOM 755 N N . SER A 1 96 ? -8.973 -5.743 1.126 1.00 97.44 96 SER A N 1
ATOM 756 C CA . SER A 1 96 ? -7.979 -6.806 0.917 1.00 97.44 96 SER A CA 1
ATOM 757 C C . SER A 1 96 ? -8.080 -7.446 -0.470 1.00 97.44 96 SER A C 1
ATOM 759 O O . SER A 1 96 ? -7.039 -7.750 -1.065 1.00 97.44 96 SER A O 1
ATOM 761 N N . VAL A 1 97 ? -9.300 -7.619 -0.993 1.00 96.69 97 VAL A N 1
ATOM 762 C CA . VAL A 1 97 ? -9.559 -8.059 -2.375 1.00 96.69 97 VAL A CA 1
ATOM 763 C C . VAL A 1 97 ? -9.115 -6.980 -3.363 1.00 96.69 97 VAL A C 1
ATOM 765 O O . VAL A 1 97 ? -8.359 -7.267 -4.292 1.00 96.69 97 VAL A O 1
ATOM 768 N N . TRP A 1 98 ? -9.529 -5.730 -3.140 1.00 95.19 98 TRP A N 1
ATOM 769 C CA . TRP A 1 98 ? -9.221 -4.607 -4.024 1.00 95.19 98 TRP A CA 1
ATOM 770 C C . TRP A 1 98 ? -7.714 -4.386 -4.191 1.00 95.19 98 TRP A C 1
ATOM 772 O O . TRP A 1 98 ? -7.259 -4.242 -5.321 1.00 95.19 98 TRP A O 1
ATOM 782 N N . VAL A 1 99 ? -6.922 -4.419 -3.110 1.00 97.19 99 VAL A N 1
ATOM 783 C CA . VAL A 1 99 ? -5.461 -4.225 -3.187 1.00 97.19 99 VAL A CA 1
ATOM 784 C C . VAL A 1 99 ? -4.799 -5.289 -4.064 1.00 97.19 99 VAL A C 1
ATOM 786 O O . VAL A 1 99 ? -3.945 -4.953 -4.878 1.00 97.19 99 VAL A O 1
ATOM 789 N N . ARG A 1 100 ? -5.199 -6.559 -3.932 1.00 96.56 100 ARG A N 1
ATOM 790 C CA . ARG A 1 100 ? -4.632 -7.666 -4.724 1.00 96.56 100 ARG A CA 1
ATOM 791 C C . ARG A 1 100 ? -5.075 -7.611 -6.183 1.00 96.56 100 ARG A C 1
ATOM 793 O O . ARG A 1 100 ? -4.263 -7.831 -7.075 1.00 96.56 100 ARG A O 1
ATOM 800 N N . GLY A 1 101 ? -6.337 -7.259 -6.431 1.00 95.06 101 GLY A N 1
ATOM 801 C CA . GLY A 1 101 ? -6.833 -7.018 -7.786 1.00 95.06 101 GLY A CA 1
ATOM 802 C C . GLY A 1 101 ? -6.120 -5.847 -8.466 1.00 95.06 101 GLY A C 1
ATOM 803 O O . GLY A 1 101 ? -5.752 -5.945 -9.634 1.00 95.06 101 GLY A O 1
ATOM 804 N N . TYR A 1 102 ? -5.867 -4.766 -7.725 1.00 94.56 102 TYR A N 1
ATOM 805 C CA . TYR A 1 102 ? -5.136 -3.607 -8.230 1.00 94.56 102 TYR A CA 1
ATOM 806 C C . TYR A 1 102 ? -3.666 -3.940 -8.522 1.00 94.56 102 TYR A C 1
ATOM 808 O O . TYR A 1 102 ? -3.164 -3.584 -9.584 1.00 94.56 102 TYR A O 1
ATOM 816 N N . GLU A 1 103 ? -2.996 -4.690 -7.641 1.00 95.50 103 GLU A N 1
ATOM 817 C CA . GLU A 1 103 ? -1.634 -5.187 -7.881 1.00 95.50 103 GLU A CA 1
ATOM 818 C C . GLU A 1 103 ? -1.567 -6.060 -9.147 1.00 95.50 103 GLU A C 1
ATOM 820 O O . GLU A 1 103 ? -0.657 -5.901 -9.960 1.00 95.50 103 GLU A O 1
ATOM 825 N N . ALA A 1 104 ? -2.550 -6.942 -9.362 1.00 93.81 104 ALA A N 1
ATOM 826 C CA . ALA A 1 104 ? -2.622 -7.776 -10.562 1.00 93.81 104 ALA A CA 1
ATOM 827 C C . ALA A 1 104 ? -2.777 -6.942 -11.850 1.00 93.81 104 ALA A C 1
ATOM 829 O O . ALA A 1 104 ? -2.098 -7.212 -12.845 1.00 93.81 104 ALA A O 1
ATOM 830 N N . ASP A 1 105 ? -3.636 -5.918 -11.832 1.00 91.25 105 ASP A N 1
ATOM 831 C CA . ASP A 1 105 ? -3.819 -5.001 -12.964 1.00 91.25 105 ASP A CA 1
ATOM 832 C C . ASP A 1 105 ? -2.522 -4.237 -13.279 1.00 91.25 105 ASP A C 1
ATOM 834 O O . ASP A 1 105 ? -2.050 -4.249 -14.418 1.00 91.25 105 ASP A O 1
ATOM 838 N N . GLN A 1 106 ? -1.861 -3.677 -12.261 1.00 90.12 106 GLN A N 1
ATOM 839 C CA . GLN A 1 106 ? -0.587 -2.971 -12.436 1.00 90.12 106 GLN A CA 1
ATOM 840 C C . GLN A 1 106 ? 0.529 -3.898 -12.938 1.00 90.12 106 GLN A C 1
ATOM 842 O O . GLN A 1 106 ? 1.288 -3.518 -13.834 1.00 90.12 106 GLN A O 1
ATOM 847 N N . ALA A 1 107 ? 0.608 -5.134 -12.436 1.00 87.56 107 ALA A N 1
ATOM 848 C CA . ALA A 1 107 ? 1.583 -6.125 -12.893 1.00 87.56 107 ALA A CA 1
ATOM 849 C C . ALA A 1 107 ? 1.407 -6.453 -14.385 1.00 87.56 107 ALA A C 1
ATOM 851 O O . ALA A 1 107 ? 2.394 -6.583 -15.116 1.00 87.56 107 ALA A O 1
ATOM 852 N N . ARG A 1 108 ? 0.157 -6.534 -14.861 1.00 86.81 108 ARG A N 1
ATOM 853 C CA . ARG A 1 108 ? -0.151 -6.737 -16.282 1.00 86.81 108 ARG A CA 1
ATOM 854 C C . ARG A 1 108 ? 0.369 -5.584 -17.138 1.00 86.81 108 ARG A C 1
ATOM 856 O O . ARG A 1 108 ? 1.026 -5.831 -18.148 1.00 86.81 108 ARG A O 1
ATOM 863 N N . TRP A 1 109 ? 0.108 -4.340 -16.737 1.00 84.38 109 TRP A N 1
ATOM 864 C CA . TRP A 1 109 ? 0.560 -3.156 -17.479 1.00 84.38 109 TRP A CA 1
ATOM 865 C C . TRP A 1 109 ? 2.075 -2.952 -17.426 1.00 84.38 109 TRP A C 1
ATOM 867 O O . TRP A 1 109 ? 2.672 -2.509 -18.404 1.00 84.38 109 TRP A O 1
ATOM 877 N N . SER A 1 110 ? 2.710 -3.383 -16.339 1.00 78.12 110 SER A N 1
ATOM 878 C CA . SER A 1 110 ? 4.166 -3.351 -16.156 1.00 78.12 110 SER A CA 1
ATOM 879 C C . SER A 1 110 ? 4.913 -4.448 -16.931 1.00 78.12 110 SER A C 1
ATOM 881 O O . SER A 1 110 ? 6.139 -4.555 -16.839 1.00 78.12 110 SER A O 1
ATOM 883 N N . GLY A 1 111 ? 4.196 -5.291 -17.684 1.00 80.94 111 GLY A N 1
ATOM 884 C CA . GLY A 1 111 ? 4.774 -6.371 -18.483 1.00 80.94 111 GLY A CA 1
ATOM 885 C C . GLY A 1 111 ? 5.318 -7.535 -17.651 1.00 80.94 111 GLY A C 1
ATOM 886 O O . GLY A 1 111 ? 6.242 -8.226 -18.090 1.00 80.94 111 GLY A O 1
ATOM 887 N N . CYS A 1 112 ? 4.792 -7.753 -16.439 1.00 82.50 112 CYS A N 1
ATOM 888 C CA . CYS A 1 112 ? 5.117 -8.952 -15.675 1.00 82.50 112 CYS A CA 1
ATOM 889 C C . CYS A 1 112 ? 4.646 -10.218 -16.414 1.00 82.50 112 CYS A C 1
ATOM 891 O O . CYS A 1 112 ? 3.663 -10.173 -17.153 1.00 82.50 112 CYS A O 1
ATOM 893 N N . PRO A 1 113 ? 5.315 -11.366 -16.208 1.00 86.94 113 PRO A N 1
ATOM 894 C CA . PRO A 1 113 ? 4.873 -12.630 -16.787 1.00 86.94 113 PRO A CA 1
ATOM 895 C C . PRO A 1 113 ? 3.444 -12.997 -16.366 1.00 86.94 113 PRO A C 1
ATOM 897 O O . PRO A 1 113 ? 3.088 -12.824 -15.200 1.00 86.94 113 PRO A O 1
ATOM 900 N N . ASP A 1 114 ? 2.677 -13.608 -17.273 1.00 87.00 114 ASP A N 1
ATOM 901 C CA . ASP A 1 114 ? 1.268 -13.966 -17.045 1.00 87.00 114 ASP A CA 1
ATOM 902 C C . ASP A 1 114 ? 1.039 -14.751 -15.749 1.00 87.00 114 ASP A C 1
ATOM 904 O O . ASP A 1 114 ? 0.102 -14.458 -15.017 1.00 87.00 114 ASP A O 1
ATOM 908 N N . HIS A 1 115 ? 1.923 -15.698 -15.415 1.00 87.12 115 HIS A N 1
ATOM 909 C CA . HIS A 1 115 ? 1.788 -16.506 -14.197 1.00 87.12 115 HIS A CA 1
ATOM 910 C C . HIS A 1 115 ? 1.866 -15.681 -12.899 1.00 87.12 115 HIS A C 1
ATOM 912 O O . HIS A 1 115 ? 1.309 -16.088 -11.881 1.00 87.12 115 HIS A O 1
ATOM 918 N N . VAL A 1 116 ? 2.554 -14.532 -12.917 1.00 87.44 116 VAL A N 1
ATOM 919 C CA . VAL A 1 116 ? 2.594 -13.596 -11.781 1.00 87.44 116 VAL A CA 1
ATOM 920 C C . VAL A 1 116 ? 1.255 -12.873 -11.668 1.00 87.44 116 VAL A C 1
ATOM 922 O O . VAL A 1 116 ? 0.691 -12.794 -10.581 1.00 87.44 116 VAL A O 1
ATOM 925 N N . VAL A 1 117 ? 0.724 -12.396 -12.797 1.00 88.88 117 VAL A N 1
ATOM 926 C CA . VAL A 1 117 ? -0.573 -11.708 -12.861 1.00 88.88 117 VAL A CA 1
ATOM 927 C C . VAL A 1 117 ? -1.702 -12.637 -12.412 1.00 88.88 117 VAL A C 1
ATOM 929 O O . VAL A 1 117 ? -2.519 -12.252 -11.578 1.00 88.88 117 VAL A O 1
ATOM 932 N N . THR A 1 118 ? -1.735 -13.875 -12.915 1.00 90.56 118 THR A N 1
ATOM 933 C CA . THR A 1 118 ? -2.760 -14.854 -12.531 1.00 90.56 118 THR A CA 1
ATOM 934 C C . THR A 1 118 ? -2.637 -15.254 -11.068 1.00 90.56 118 THR A C 1
ATOM 936 O O . THR A 1 118 ? -3.654 -15.329 -10.396 1.00 90.56 118 THR A O 1
ATOM 939 N N . GLY A 1 119 ? -1.418 -15.425 -10.540 1.00 90.94 119 GLY A N 1
ATOM 940 C CA . GLY A 1 119 ? -1.223 -15.727 -9.120 1.00 90.94 119 GLY A CA 1
ATOM 941 C C . GLY A 1 119 ? -1.789 -14.641 -8.198 1.00 90.94 119 GLY A C 1
ATOM 942 O O . GLY A 1 119 ? -2.468 -14.952 -7.224 1.00 90.94 119 GLY A O 1
ATOM 943 N N . LEU A 1 120 ? -1.582 -13.364 -8.536 1.00 88.50 120 LEU A N 1
ATOM 944 C CA . LEU A 1 120 ? -2.158 -12.239 -7.788 1.00 88.50 120 LEU A CA 1
ATOM 945 C C . LEU A 1 120 ? -3.691 -12.190 -7.894 1.00 88.50 120 LEU A C 1
ATOM 947 O O . LEU A 1 120 ? -4.374 -11.925 -6.903 1.00 88.50 120 LEU A O 1
ATOM 951 N N . ALA A 1 121 ? -4.239 -12.473 -9.078 1.00 89.56 121 ALA A N 1
ATOM 952 C CA . ALA A 1 121 ? -5.684 -12.550 -9.276 1.00 89.56 121 ALA A CA 1
ATOM 953 C C . ALA A 1 121 ? -6.312 -13.709 -8.481 1.00 89.56 121 ALA A C 1
ATOM 955 O O . ALA A 1 121 ? -7.347 -13.519 -7.843 1.00 89.56 121 ALA A O 1
ATOM 956 N N . ASP A 1 122 ? -5.668 -14.876 -8.455 1.00 93.06 122 ASP A N 1
ATOM 957 C CA . ASP A 1 122 ? -6.118 -16.045 -7.694 1.00 93.06 122 ASP A CA 1
ATOM 958 C C . ASP A 1 122 ? -6.147 -15.755 -6.186 1.00 93.06 122 ASP A C 1
ATOM 960 O O . ASP A 1 122 ? -7.102 -16.124 -5.500 1.00 93.06 122 ASP A O 1
ATOM 964 N N . GLU A 1 123 ? -5.151 -15.031 -5.663 1.00 90.94 123 GLU A N 1
ATOM 965 C CA . GLU A 1 123 ? -5.150 -14.574 -4.269 1.00 90.94 123 GLU A CA 1
ATOM 966 C C . GLU A 1 123 ? -6.326 -13.639 -3.954 1.00 90.94 123 GLU A C 1
ATOM 968 O O . GLU A 1 123 ? -6.888 -13.716 -2.861 1.00 90.94 123 GLU A O 1
ATOM 973 N N . ALA A 1 124 ? -6.709 -12.757 -4.884 1.00 89.50 124 ALA A N 1
ATOM 974 C CA . ALA A 1 124 ? -7.878 -11.896 -4.718 1.00 89.50 124 ALA A CA 1
ATOM 975 C C . ALA A 1 124 ? -9.183 -12.711 -4.735 1.00 89.50 124 ALA A C 1
ATOM 977 O O . ALA A 1 124 ? -10.045 -12.505 -3.884 1.00 89.50 124 ALA A O 1
ATOM 978 N N . ILE A 1 125 ? -9.309 -13.669 -5.659 1.00 90.56 125 ILE A N 1
ATOM 979 C CA . ILE A 1 125 ? -10.482 -14.548 -5.789 1.00 90.56 125 ILE A CA 1
ATOM 980 C C . ILE A 1 125 ? -10.655 -15.430 -4.549 1.00 90.56 125 ILE A C 1
ATOM 982 O O . ILE A 1 125 ? -11.776 -15.614 -4.084 1.00 90.56 125 ILE A O 1
ATOM 986 N N . ALA A 1 126 ? -9.562 -15.939 -3.976 1.00 92.31 126 ALA A N 1
ATOM 987 C CA . ALA A 1 126 ? -9.596 -16.755 -2.761 1.00 92.31 126 ALA A CA 1
ATOM 988 C C . ALA A 1 126 ? -10.111 -15.992 -1.525 1.00 92.31 126 ALA A C 1
ATOM 990 O O . ALA A 1 126 ? -10.464 -16.609 -0.519 1.00 92.31 126 ALA A O 1
ATOM 991 N N . LEU A 1 127 ? -10.143 -14.658 -1.590 1.00 88.44 127 LEU A N 1
ATOM 992 C CA . LEU A 1 127 ? -10.700 -13.795 -0.560 1.00 88.44 127 LEU A CA 1
ATOM 993 C C . LEU A 1 127 ? -12.161 -13.415 -0.817 1.00 88.44 127 LEU A C 1
ATOM 995 O O . LEU A 1 127 ? -12.699 -12.692 0.010 1.00 88.44 127 LEU A O 1
ATOM 999 N N . CYS A 1 128 ? -12.837 -13.891 -1.863 1.00 80.50 128 CYS A N 1
ATOM 1000 C CA . CYS A 1 128 ? -14.284 -13.704 -2.071 1.00 80.50 128 CYS A CA 1
ATOM 1001 C C . CYS A 1 128 ? -15.089 -14.827 -1.402 1.00 80.50 128 CYS A C 1
ATOM 1003 O O . CYS A 1 128 ? -16.036 -14.513 -0.642 1.00 80.50 128 CYS A O 1
#

pLDDT: mean 89.13, std 12.22, range [44.44, 98.44]

Sequence (128 aa):
MDVDRWERTVHEYRHVCLMRWTGALIPDLTADLVALGRLLERKNQPSIHARLLRVSAELSGRLAAELDDIGDRRAARVTWASARRAADASGDRDLSVWVRGYEADQARWSGCPDHVVTGLADEAIALC

Radius of gyration: 14.45 Å; chains: 1; bounding box: 26×33×40 Å

Foldseek 3Di:
DDLVVLVVVLVVVVPPDPPPPQLPCLVVLVVVLVVLVVVLPDPDDLLVNLSSLLSNLSSLLVNLLSCLRVPVPVSSVVSLVSSLVSQVSSVPLVSNLVSLLSVLVSCVVSVHDPVVSVVSNVSSVVSD

Organism: Thermomonospora curvata (strain ATCC 19995 / DSM 43183 / JCM 3096 / KCTC 9072 / NBRC 15933 / NCIMB 10081 / Henssen B9) (NCBI:txid471852)

Secondary structure (DSSP, 8-state):
--HHHHHHHHHHHHH--TTS-TTTTHHHHHHHHHHHHHHHTS---HHHHHHHHHHHHHHHHHHHHHHHHTT-HHHHHHHHHHHHHHHHHHT-HHHHHHHHHHHHHHHHHTT--HHHHHHHHHHHHTT-